Protein AF-A0A359GYE2-F1 (afdb_monomer)

pLDDT: mean 95.67, std 3.42, range [80.81, 98.56]

Mean predicted aligned error: 3.33 Å

Secondary structure (DSSP, 8-state):
--SBSSTT---TT-----GGGB--TTPPPP-----EEEEETTEEEEEE----GGGHHHHHHHHHHHHHTS---HHHHHHS----

Sequence (84 aa):
GDFNAVPGVTNEQGLIGTAPNLVAPEKRPLSSMTPTIVAQNGRPLLAAGSPGGKTIINTTMQVILNVIDHGFNIAEAIEAGRIH

Solvent-accessible surface area (backbone atoms only — not comparable to full-atom values): 5200 Å² total; per-residue (Å²): 122,67,34,29,85,45,78,78,45,65,52,93,90,67,50,52,10,56,76,93,34,46,80,56,87,94,59,79,60,62,73,47,80,49,81,41,76,46,65,56,95,93,36,84,73,48,79,47,60,58,81,61,61,83,44,11,48,49,51,36,49,49,37,50,44,26,40,69,77,66,64,35,54,75,67,56,25,66,72,48,88,84,75,128

Nearest PDB structures (foldseek):
  2dbu-assembly1_B  TM=9.182E-01  e=2.124E-09  Escherichia coli K-12
  2qmc-assembly1_B  TM=9.186E-01  e=3.450E-09  Helicobacter pylori
  3fnm-assembly2_D  TM=9.206E-01  e=1.120E-08  Helicobacter pylori
  7d9e-assembly1_B  TM=9.015E-01  e=3.109E-07  Pseudomonas nitroreducens
  7d9x-assembly2_D  TM=9.025E-01  e=3.332E-07  Pseudomonas nitroreducens

Foldseek 3Di:
DLAQPAAPDDDPVGRDRHPVRHDDPPDDGDFPWDFDFDDDPNHTDDTDFDDDTVCGNQLRVQLVCCCPVVVDDNVCSNPDDGDD

Radius of gyration: 16.42 Å; Cα contacts (8 Å, |Δi|>4): 111; chains: 1; bounding box: 37×26×42 Å

Structure (mmCIF, N/CA/C/O backbone):
data_AF-A0A359GYE2-F1
#
_entry.id   AF-A0A359GYE2-F1
#
loop_
_atom_site.group_PDB
_atom_site.id
_atom_site.type_symbol
_atom_site.label_atom_id
_atom_site.label_alt_id
_atom_site.label_comp_id
_atom_site.label_asym_id
_atom_site.label_entity_id
_atom_site.label_seq_id
_atom_site.pdbx_PDB_ins_code
_atom_site.Cartn_x
_atom_site.Cartn_y
_atom_site.Cartn_z
_atom_site.occupancy
_atom_site.B_iso_or_equiv
_atom_site.auth_seq_id
_atom_site.auth_comp_id
_atom_site.auth_asym_id
_atom_site.auth_atom_id
_atom_site.pdbx_PDB_model_num
ATOM 1 N N . GLY A 1 1 ? 13.074 3.149 -11.761 1.00 80.81 1 GLY A N 1
ATOM 2 C CA . GLY A 1 1 ? 11.793 3.824 -12.033 1.00 80.81 1 GLY A CA 1
ATOM 3 C C . GLY A 1 1 ? 10.704 2.782 -12.081 1.00 80.81 1 GLY A C 1
ATOM 4 O O . GLY A 1 1 ? 11.029 1.607 -12.172 1.00 80.81 1 GLY A O 1
ATOM 5 N N . ASP A 1 2 ? 9.449 3.206 -12.020 1.00 92.88 2 ASP A N 1
ATOM 6 C CA . ASP A 1 2 ? 8.315 2.288 -11.852 1.00 92.88 2 ASP A CA 1
ATOM 7 C C . ASP A 1 2 ? 7.914 1.558 -13.145 1.00 92.88 2 ASP A C 1
ATOM 9 O O . ASP A 1 2 ? 7.166 0.589 -13.097 1.00 92.88 2 ASP A O 1
ATOM 13 N N . PHE A 1 3 ? 8.442 1.971 -14.302 1.00 95.88 3 PHE A N 1
ATOM 14 C CA . PHE A 1 3 ? 8.360 1.187 -15.535 1.00 95.88 3 PHE A CA 1
ATOM 15 C C . PHE A 1 3 ? 9.249 -0.059 -15.483 1.00 95.88 3 PHE A C 1
ATOM 17 O O . PHE A 1 3 ? 10.330 -0.068 -14.893 1.00 95.88 3 PHE A O 1
ATOM 24 N N . ASN A 1 4 ? 8.824 -1.086 -16.206 1.00 94.50 4 ASN A N 1
ATOM 25 C CA . ASN A 1 4 ? 9.592 -2.293 -16.462 1.00 94.50 4 ASN A CA 1
ATOM 26 C C . ASN A 1 4 ? 10.846 -1.943 -17.282 1.00 94.50 4 ASN A C 1
ATOM 28 O O . ASN A 1 4 ? 10.745 -1.481 -18.419 1.00 94.50 4 ASN A O 1
ATOM 32 N N . ALA A 1 5 ? 12.026 -2.152 -16.693 1.00 86.25 5 ALA A N 1
ATOM 33 C CA . ALA A 1 5 ? 13.299 -1.721 -17.273 1.00 86.25 5 ALA A CA 1
ATOM 34 C C . ALA A 1 5 ? 13.779 -2.611 -18.430 1.00 86.25 5 ALA A C 1
ATOM 36 O O . ALA A 1 5 ? 14.406 -2.114 -19.361 1.00 86.25 5 ALA A O 1
ATOM 37 N N . VAL A 1 6 ? 13.489 -3.918 -18.373 1.00 90.69 6 VAL A N 1
ATOM 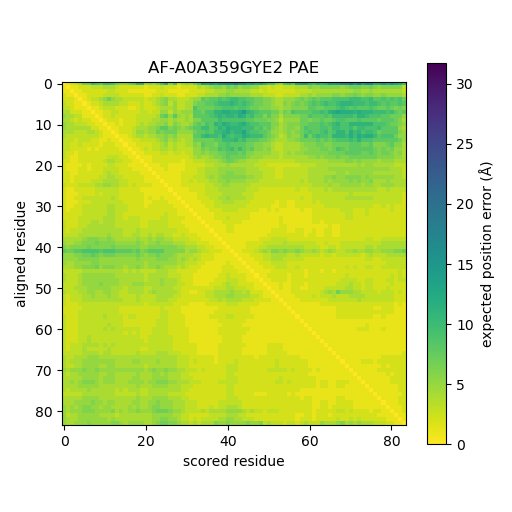38 C CA . VAL A 1 6 ? 13.964 -4.905 -19.353 1.00 90.69 6 VAL A CA 1
ATOM 39 C C . VAL A 1 6 ? 12.767 -5.665 -19.934 1.00 90.69 6 VAL A C 1
ATOM 41 O O . VAL A 1 6 ? 12.189 -6.504 -19.240 1.00 90.69 6 VAL A O 1
ATOM 44 N N . PRO A 1 7 ? 12.364 -5.387 -21.188 1.00 93.56 7 PRO A N 1
ATOM 45 C CA . PRO A 1 7 ? 11.280 -6.111 -21.842 1.00 93.56 7 PRO A CA 1
ATOM 46 C C . PRO A 1 7 ? 11.519 -7.625 -21.862 1.00 93.56 7 PRO A C 1
ATOM 48 O O . PRO A 1 7 ? 12.614 -8.087 -22.167 1.00 93.56 7 PRO A O 1
ATOM 51 N N . GLY A 1 8 ? 10.482 -8.400 -21.549 1.00 93.75 8 GLY A N 1
ATOM 52 C CA . GLY A 1 8 ? 10.501 -9.864 -21.604 1.00 93.75 8 GLY A CA 1
ATOM 53 C C . GLY A 1 8 ? 11.186 -10.569 -20.428 1.00 93.75 8 GLY A C 1
ATOM 54 O O . GLY A 1 8 ? 11.054 -11.784 -20.318 1.00 93.75 8 GLY A O 1
ATOM 55 N N . VAL A 1 9 ? 11.862 -9.851 -19.523 1.00 93.56 9 VAL A N 1
ATOM 56 C CA . VAL A 1 9 ? 12.522 -10.466 -18.359 1.00 93.56 9 VAL A CA 1
ATOM 57 C C . VAL A 1 9 ? 11.611 -10.423 -17.141 1.00 93.56 9 VAL A C 1
ATOM 59 O O . VAL A 1 9 ? 11.420 -9.372 -16.532 1.00 93.56 9 VAL A O 1
ATOM 62 N N . THR A 1 10 ? 11.099 -11.591 -16.761 1.00 93.50 10 THR A N 1
ATOM 63 C CA . THR A 1 10 ? 10.436 -11.810 -15.474 1.00 93.50 10 THR A CA 1
ATOM 64 C C . THR A 1 10 ? 11.142 -12.939 -14.735 1.00 93.50 10 THR A C 1
ATOM 66 O O . THR A 1 10 ? 11.359 -13.995 -15.324 1.00 93.50 10 THR A O 1
ATOM 69 N N . ASN A 1 11 ? 11.533 -12.723 -13.477 1.00 91.50 11 ASN A N 1
ATOM 70 C CA . ASN A 1 11 ? 12.317 -13.702 -12.717 1.00 91.50 11 ASN A CA 1
ATOM 71 C C . ASN A 1 11 ? 11.995 -13.711 -11.213 1.00 91.50 11 ASN A C 1
ATOM 73 O O . ASN A 1 11 ? 11.252 -12.869 -10.707 1.00 91.50 11 ASN A O 1
ATOM 77 N N . GLU A 1 12 ? 12.583 -14.672 -10.500 1.00 90.38 12 GLU A N 1
ATOM 78 C CA . GLU A 1 12 ? 12.379 -14.898 -9.062 1.00 90.38 12 GLU A CA 1
ATOM 79 C C . GLU A 1 12 ? 12.935 -13.770 -8.184 1.00 90.38 12 GLU A C 1
ATOM 81 O O . GLU A 1 12 ? 12.455 -13.550 -7.076 1.00 90.38 12 GLU A O 1
ATOM 86 N N . GLN A 1 13 ? 13.891 -12.986 -8.689 1.00 85.94 13 GLN A N 1
ATOM 87 C CA . GLN A 1 13 ? 14.385 -11.780 -8.017 1.00 85.94 13 GLN A CA 1
ATOM 88 C C . GLN A 1 13 ? 13.381 -10.612 -8.090 1.00 85.94 13 GLN A C 1
ATOM 90 O O . GLN A 1 13 ? 13.649 -9.517 -7.590 1.00 85.94 13 GLN A O 1
ATOM 95 N N . GLY A 1 14 ? 12.225 -10.819 -8.727 1.00 83.44 14 GLY A N 1
ATOM 96 C CA . GLY A 1 14 ? 11.147 -9.845 -8.824 1.00 83.44 14 GLY A CA 1
ATOM 97 C C . GLY A 1 14 ? 11.344 -8.816 -9.934 1.00 83.44 14 GLY A C 1
ATOM 98 O O . GLY A 1 14 ? 10.668 -7.784 -9.925 1.00 83.44 14 GLY A O 1
ATOM 99 N N . LEU A 1 15 ? 12.247 -9.043 -10.889 1.00 88.50 15 LEU A N 1
ATOM 100 C CA . LEU A 1 15 ? 12.298 -8.245 -12.115 1.00 88.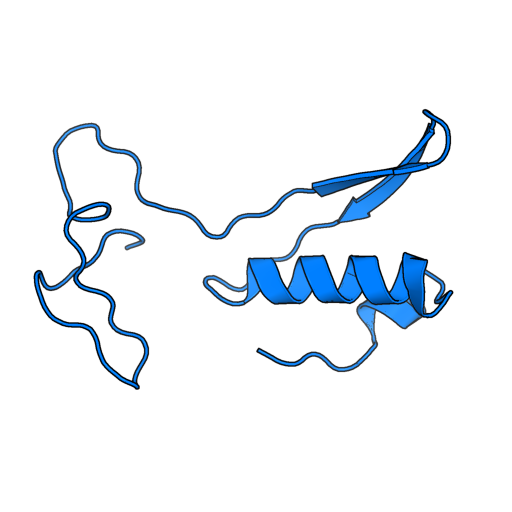50 15 LEU A CA 1
ATOM 101 C C . LEU A 1 15 ? 11.046 -8.562 -12.943 1.00 88.50 15 LEU A C 1
ATOM 103 O O . LEU A 1 15 ? 10.641 -9.718 -13.019 1.00 88.50 15 LEU A O 1
ATOM 107 N N . ILE A 1 16 ? 10.395 -7.538 -13.500 1.00 90.94 16 ILE A N 1
ATOM 108 C CA . ILE A 1 16 ? 9.165 -7.679 -14.290 1.00 90.94 16 ILE A CA 1
ATOM 109 C C . ILE A 1 16 ? 9.375 -6.953 -15.615 1.00 90.94 16 ILE A C 1
ATOM 111 O O . ILE A 1 16 ? 9.739 -5.777 -15.634 1.00 90.94 16 ILE A O 1
ATOM 115 N N . GLY A 1 17 ? 9.130 -7.663 -16.713 1.00 93.12 17 GLY A N 1
ATOM 116 C CA . GLY A 1 17 ? 9.408 -7.207 -18.076 1.00 93.12 17 GLY A CA 1
ATOM 117 C C . GLY A 1 17 ? 8.182 -7.183 -18.984 1.00 93.12 17 GLY A C 1
ATOM 118 O O . GLY A 1 17 ? 8.314 -7.163 -20.205 1.00 93.12 17 GLY A O 1
ATOM 119 N N . THR A 1 18 ? 6.976 -7.249 -18.422 1.00 94.19 18 THR A N 1
ATOM 120 C CA . 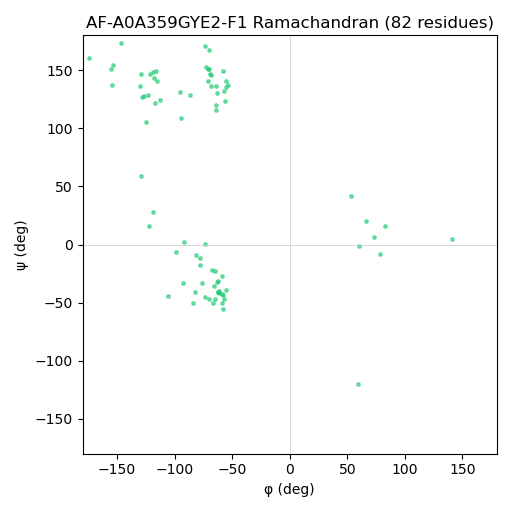THR A 1 18 ? 5.737 -7.388 -19.195 1.00 94.19 18 THR A CA 1
ATOM 121 C C . THR A 1 18 ? 5.404 -6.125 -19.998 1.00 94.19 18 THR A C 1
ATOM 123 O O . THR A 1 18 ? 5.663 -4.998 -19.568 1.00 94.19 18 THR A O 1
ATOM 126 N N . ALA A 1 19 ? 4.789 -6.309 -21.170 1.00 94.56 19 ALA A N 1
ATOM 127 C CA . ALA A 1 19 ? 4.446 -5.221 -22.090 1.00 94.56 19 ALA A CA 1
ATOM 128 C C . ALA A 1 19 ? 3.589 -4.080 -21.481 1.00 94.56 19 ALA A C 1
ATOM 130 O O . ALA A 1 19 ? 3.869 -2.914 -21.779 1.00 94.56 19 ALA A O 1
ATOM 131 N N . PRO A 1 20 ? 2.592 -4.342 -20.603 1.00 94.88 20 PRO A N 1
ATOM 132 C CA . PRO A 1 20 ? 1.699 -3.297 -20.096 1.00 94.88 20 PRO A CA 1
ATOM 133 C C . PRO A 1 20 ? 2.396 -2.147 -19.366 1.00 94.88 20 PRO A C 1
ATOM 135 O O . PRO A 1 20 ? 1.898 -1.026 -19.406 1.00 94.88 20 PRO A O 1
ATOM 138 N N . ASN A 1 21 ? 3.567 -2.375 -18.765 1.00 96.62 21 ASN A N 1
ATOM 139 C CA . ASN A 1 21 ? 4.292 -1.366 -17.990 1.00 96.62 21 ASN A CA 1
ATOM 140 C C . ASN A 1 21 ? 5.684 -1.043 -18.569 1.00 96.62 21 ASN A C 1
ATOM 142 O O . ASN A 1 21 ? 6.590 -0.657 -17.841 1.00 96.62 21 ASN A O 1
ATOM 146 N N . LEU A 1 22 ? 5.880 -1.187 -19.882 1.00 95.81 22 LEU A N 1
ATOM 147 C CA . LEU A 1 22 ? 7.059 -0.630 -20.562 1.00 95.81 22 LEU A CA 1
ATOM 148 C C . LEU A 1 22 ? 6.968 0.899 -20.679 1.00 95.81 22 LEU A C 1
ATOM 150 O O . LEU A 1 22 ? 5.860 1.447 -20.747 1.00 95.81 22 LEU A O 1
ATOM 154 N N . VAL A 1 23 ? 8.131 1.558 -20.735 1.00 94.94 23 VAL A N 1
ATOM 155 C CA . VAL A 1 23 ? 8.260 3.013 -20.910 1.00 94.94 23 VAL A CA 1
ATOM 156 C C . VAL A 1 23 ? 7.707 3.463 -22.266 1.00 94.94 23 VAL A C 1
ATOM 158 O O . VAL A 1 23 ? 7.953 2.829 -23.291 1.00 94.94 23 VAL A O 1
ATOM 161 N N . ALA A 1 24 ? 6.959 4.564 -22.270 1.00 95.31 24 ALA A N 1
ATOM 162 C CA . ALA A 1 24 ? 6.489 5.241 -23.475 1.00 95.31 24 ALA A CA 1
ATOM 163 C C . ALA A 1 24 ? 6.263 6.737 -23.175 1.00 95.31 24 ALA A C 1
ATOM 165 O O . ALA A 1 24 ? 6.017 7.075 -22.012 1.00 95.31 24 ALA A O 1
ATOM 166 N N . PRO A 1 25 ? 6.330 7.629 -24.183 1.00 97.31 25 PRO A N 1
ATOM 167 C CA . PRO A 1 25 ? 6.019 9.046 -24.003 1.00 97.31 25 PRO A CA 1
ATOM 168 C C . PRO A 1 25 ? 4.641 9.248 -23.367 1.00 97.31 25 PRO A C 1
ATOM 170 O O . PRO A 1 25 ? 3.696 8.542 -23.709 1.00 97.31 25 PRO A O 1
ATOM 173 N N . GLU A 1 26 ? 4.553 10.182 -22.415 1.00 97.44 26 GLU A N 1
ATOM 174 C CA . GLU A 1 26 ? 3.322 10.580 -21.700 1.00 97.44 26 GLU A CA 1
ATOM 175 C C . GLU A 1 26 ? 2.619 9.474 -20.892 1.00 97.44 26 GLU A C 1
ATOM 177 O O . GLU A 1 26 ? 1.624 9.722 -20.203 1.00 97.44 26 GLU A O 1
ATOM 182 N N . LYS A 1 27 ?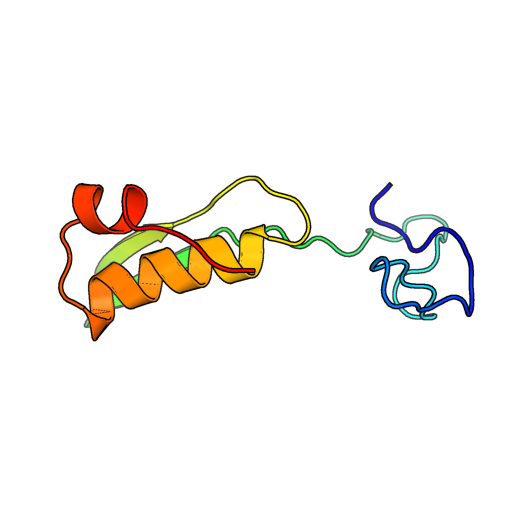 3.145 8.247 -20.912 1.00 97.12 27 LYS A N 1
ATOM 183 C CA . LYS A 1 27 ? 2.586 7.132 -20.160 1.00 97.12 27 LYS A CA 1
ATOM 184 C C . LYS A 1 27 ? 2.844 7.325 -18.668 1.00 97.12 27 LYS A C 1
ATOM 186 O O . LYS A 1 27 ? 3.925 7.735 -18.248 1.00 97.12 27 LYS A O 1
ATOM 191 N N . ARG A 1 28 ? 1.852 6.975 -17.848 1.00 97.50 28 ARG A N 1
ATOM 192 C CA . ARG A 1 28 ? 2.010 6.891 -16.392 1.00 97.50 28 ARG A CA 1
ATOM 193 C C . ARG A 1 28 ? 2.525 5.497 -16.022 1.00 97.50 28 ARG A C 1
ATOM 195 O O . ARG A 1 28 ? 1.936 4.519 -16.488 1.00 97.50 28 ARG A O 1
ATOM 202 N N . PRO A 1 29 ? 3.599 5.382 -15.229 1.00 96.75 29 PRO A N 1
ATOM 203 C CA . PRO A 1 29 ? 4.078 4.082 -14.791 1.00 96.75 29 PRO A CA 1
ATOM 204 C C . PRO A 1 29 ? 3.105 3.447 -13.794 1.00 96.75 29 PRO A C 1
ATOM 206 O O . PRO A 1 29 ? 2.396 4.146 -13.065 1.00 96.75 29 PRO A O 1
ATOM 209 N N . LEU A 1 30 ? 3.074 2.116 -13.766 1.00 96.38 30 LEU A N 1
ATOM 210 C CA . LEU A 1 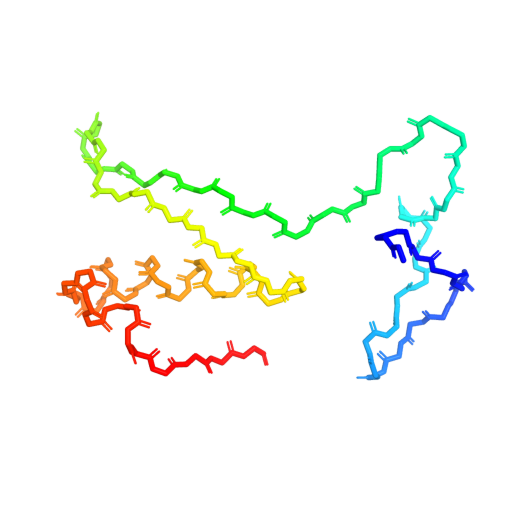30 ? 2.298 1.358 -12.791 1.00 96.38 30 LEU A CA 1
ATOM 211 C C . LEU A 1 30 ? 2.826 1.628 -11.380 1.00 96.38 30 LEU A C 1
ATOM 213 O O . LEU A 1 30 ? 4.015 1.473 -11.125 1.00 96.38 30 LEU A O 1
ATOM 217 N N . SER A 1 31 ? 1.929 1.959 -10.456 1.00 95.81 31 SER A N 1
ATOM 218 C CA . SER A 1 31 ? 2.265 2.160 -9.050 1.00 95.81 31 SER A CA 1
ATOM 219 C C . SER A 1 31 ? 1.578 1.124 -8.169 1.00 95.81 31 SER A C 1
ATOM 221 O O . SER A 1 31 ? 0.466 0.687 -8.458 1.00 95.81 31 SER A O 1
ATOM 223 N N . SER A 1 32 ? 2.230 0.770 -7.065 1.00 96.75 32 SER A N 1
ATOM 224 C CA . SER A 1 32 ? 1.648 -0.047 -5.994 1.00 96.75 32 SER A CA 1
ATOM 225 C C . SER A 1 32 ? 0.992 0.798 -4.892 1.00 96.75 32 SER A C 1
ATOM 227 O O . SER A 1 32 ? 0.517 0.246 -3.900 1.00 96.75 32 SER A O 1
ATOM 229 N N . MET A 1 33 ? 0.974 2.132 -5.025 1.00 98.19 33 MET A N 1
ATOM 230 C CA . MET A 1 33 ? 0.326 3.017 -4.054 1.00 98.19 33 MET A CA 1
ATOM 231 C C . MET A 1 33 ? -1.146 2.643 -3.869 1.00 98.19 33 MET A C 1
ATOM 233 O O . MET A 1 33 ? -1.915 2.631 -4.825 1.00 98.19 33 MET A O 1
ATOM 237 N N . THR A 1 34 ? -1.527 2.372 -2.619 1.00 98.19 34 THR A N 1
ATOM 238 C CA . THR A 1 34 ? -2.871 1.897 -2.258 1.00 98.19 34 THR A CA 1
ATOM 239 C C . THR A 1 34 ? -3.475 2.751 -1.128 1.00 98.19 34 THR A C 1
ATOM 241 O O . THR A 1 34 ? -3.747 2.239 -0.041 1.00 98.19 34 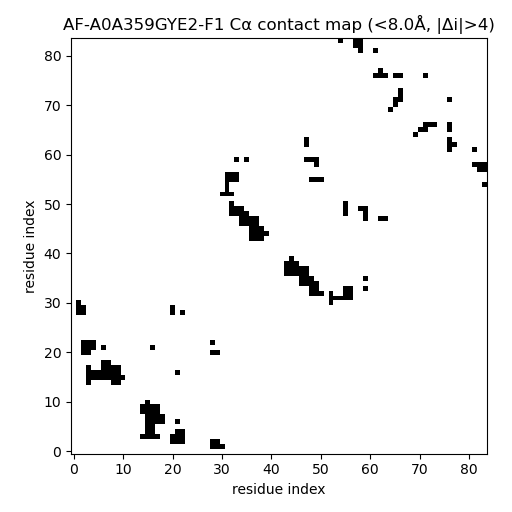THR A O 1
ATOM 244 N N . PRO A 1 35 ? -3.647 4.079 -1.310 1.00 98.12 35 PRO A N 1
ATOM 245 C CA . PRO A 1 35 ? -4.358 4.898 -0.329 1.00 98.12 35 PRO A CA 1
ATOM 246 C C . PRO A 1 35 ? -5.817 4.432 -0.247 1.00 98.12 35 PRO A C 1
ATOM 248 O O . PRO A 1 35 ? -6.530 4.443 -1.249 1.00 98.12 35 PRO A O 1
ATOM 251 N N . THR A 1 36 ? -6.256 3.995 0.932 1.00 98.31 36 THR A N 1
ATOM 252 C CA . THR A 1 36 ? -7.533 3.285 1.094 1.00 98.31 36 THR A CA 1
ATOM 253 C C . THR A 1 36 ? -8.363 3.887 2.216 1.00 98.31 36 THR A C 1
ATOM 255 O O . THR A 1 36 ? -7.848 4.155 3.298 1.00 98.31 36 THR A O 1
ATOM 258 N N . ILE A 1 37 ? -9.665 4.056 1.979 1.00 98.06 37 ILE A N 1
ATOM 259 C CA . ILE A 1 37 ? -10.649 4.396 3.011 1.00 98.06 37 ILE A CA 1
ATOM 260 C C . ILE A 1 37 ? -11.636 3.238 3.104 1.00 98.06 37 ILE A C 1
ATOM 262 O O . ILE A 1 37 ? -12.291 2.893 2.122 1.00 98.06 37 ILE A O 1
ATOM 266 N N . VAL A 1 38 ? -11.743 2.647 4.288 1.00 97.62 38 VAL A N 1
ATOM 267 C CA . VAL A 1 38 ? -12.711 1.600 4.607 1.00 97.62 38 VAL A CA 1
ATOM 268 C C . VAL A 1 38 ? -13.924 2.247 5.261 1.00 97.62 38 VAL A C 1
ATOM 270 O O . VAL A 1 38 ? -13.789 3.031 6.204 1.00 97.62 38 VAL A O 1
ATOM 273 N N . ALA A 1 39 ? -15.114 1.900 4.778 1.00 97.56 39 ALA A N 1
ATOM 274 C CA . ALA A 1 39 ? -16.383 2.316 5.358 1.00 97.56 39 ALA A CA 1
ATOM 275 C C . ALA A 1 39 ? -17.179 1.099 5.843 1.00 97.56 39 ALA A C 1
ATOM 277 O O . ALA A 1 39 ? -17.190 0.057 5.190 1.00 97.56 39 ALA A O 1
ATOM 278 N N . GLN A 1 40 ? -17.887 1.253 6.959 1.00 95.69 40 GLN A N 1
ATOM 279 C CA . GLN A 1 40 ? -18.807 0.257 7.500 1.00 95.69 40 GLN A CA 1
ATOM 280 C C . GLN A 1 40 ? -20.162 0.928 7.732 1.00 95.69 40 GLN A C 1
ATOM 282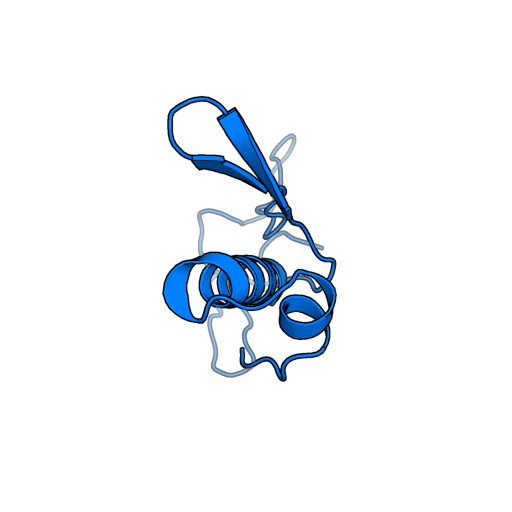 O O . GLN A 1 40 ? -20.242 1.995 8.340 1.00 95.69 40 GLN A O 1
ATOM 287 N N . ASN A 1 41 ? -21.238 0.333 7.208 1.00 96.81 41 ASN A N 1
ATOM 288 C CA . ASN A 1 41 ? -22.599 0.882 7.307 1.00 96.81 41 ASN A CA 1
ATOM 289 C C . ASN A 1 41 ? -22.706 2.342 6.819 1.00 96.81 41 ASN A C 1
ATOM 291 O O . ASN A 1 41 ? -23.344 3.186 7.447 1.00 96.81 41 ASN A O 1
ATOM 295 N N . GLY A 1 42 ? -22.028 2.654 5.708 1.00 96.00 42 GLY A N 1
ATOM 296 C CA . GLY A 1 42 ? -22.032 3.987 5.096 1.00 96.00 42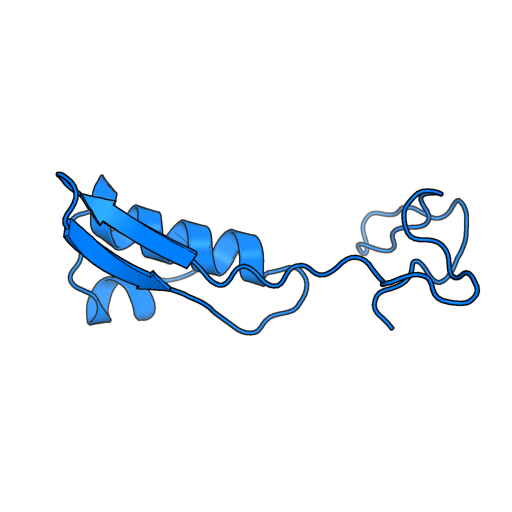 GLY A CA 1
ATOM 297 C C . GLY A 1 42 ? -21.235 5.054 5.854 1.00 96.00 42 GLY A C 1
ATOM 298 O O . GLY A 1 42 ? -21.277 6.219 5.465 1.00 96.00 42 GLY A O 1
ATOM 299 N N . ARG A 1 43 ? -20.505 4.690 6.917 1.00 97.62 43 ARG A N 1
ATOM 300 C CA . ARG A 1 43 ? -19.668 5.612 7.698 1.00 97.62 43 ARG A CA 1
ATOM 301 C C . ARG A 1 43 ? -18.189 5.234 7.579 1.00 97.62 43 ARG A C 1
ATOM 303 O O . ARG A 1 43 ? -17.887 4.041 7.595 1.00 97.62 43 ARG A O 1
ATOM 310 N N . PRO A 1 44 ? -17.265 6.206 7.473 1.00 96.69 44 PRO A N 1
ATOM 311 C CA . PRO A 1 44 ? -15.835 5.919 7.508 1.00 96.69 44 PRO A CA 1
ATOM 312 C C . PRO A 1 44 ? -15.453 5.194 8.801 1.00 96.69 44 PRO A C 1
ATOM 314 O O . PRO A 1 44 ? -15.839 5.622 9.887 1.00 96.69 44 PRO A O 1
ATOM 317 N N . LEU A 1 45 ? -14.696 4.110 8.662 1.00 96.38 45 LEU A N 1
ATOM 318 C CA . LEU A 1 45 ? -14.151 3.324 9.767 1.00 96.38 45 LEU A CA 1
ATOM 319 C C . LEU A 1 45 ? -12.646 3.577 9.929 1.00 96.38 45 LEU A C 1
ATOM 321 O O . LEU A 1 45 ? -12.161 3.746 11.042 1.00 96.38 45 LEU A O 1
ATOM 325 N N . LEU A 1 46 ? -11.909 3.593 8.813 1.00 96.44 46 LEU A N 1
ATOM 326 C CA . LEU A 1 46 ? -10.445 3.528 8.783 1.00 96.44 46 LEU A CA 1
ATOM 327 C C . LEU A 1 46 ? -9.917 4.175 7.497 1.00 96.44 46 LEU A C 1
ATOM 329 O O . LEU A 1 46 ? -10.438 3.912 6.416 1.00 96.44 46 LEU A O 1
ATOM 333 N N . ALA A 1 47 ? -8.853 4.972 7.603 1.00 97.81 47 ALA A N 1
ATOM 334 C CA . ALA A 1 47 ? -8.031 5.390 6.469 1.00 97.81 47 ALA A CA 1
ATOM 335 C C . ALA A 1 47 ? -6.638 4.757 6.597 1.00 97.81 47 ALA A C 1
ATOM 337 O O . ALA A 1 47 ? -5.981 4.914 7.624 1.00 97.81 47 ALA A O 1
ATOM 338 N N . ALA A 1 48 ? -6.205 4.030 5.569 1.00 96.94 48 ALA A N 1
ATOM 339 C CA . ALA A 1 48 ? -4.985 3.232 5.575 1.00 96.94 48 ALA A CA 1
ATOM 340 C C . ALA A 1 48 ? -4.102 3.536 4.361 1.00 96.94 48 ALA A C 1
ATOM 342 O O . ALA A 1 48 ? -4.574 3.796 3.253 1.00 96.94 48 ALA A O 1
ATOM 343 N N . GLY A 1 49 ? -2.794 3.447 4.569 1.00 96.44 49 GLY A N 1
ATOM 344 C CA . GLY A 1 49 ? -1.780 3.619 3.539 1.00 96.44 49 GLY A CA 1
ATOM 345 C C . GLY A 1 49 ? -0.398 3.322 4.108 1.00 96.44 49 GLY A C 1
ATOM 346 O O . GLY A 1 49 ? -0.206 3.323 5.324 1.00 96.44 49 GLY A O 1
ATOM 347 N N . SER A 1 50 ? 0.565 3.041 3.236 1.00 97.12 50 SER A N 1
ATOM 348 C CA . SER A 1 50 ? 1.945 2.780 3.642 1.00 97.12 50 SER A CA 1
ATOM 349 C C . SER A 1 50 ? 2.920 3.095 2.504 1.00 97.12 50 SER A C 1
ATOM 351 O O . SER A 1 50 ? 2.533 2.970 1.339 1.00 97.12 50 SER A O 1
ATOM 353 N N . PRO A 1 51 ? 4.174 3.491 2.792 1.00 96.19 51 PRO A N 1
ATOM 354 C CA . PRO A 1 51 ? 5.275 3.349 1.841 1.00 96.19 51 PRO A CA 1
ATOM 355 C C . PRO A 1 51 ? 5.716 1.872 1.730 1.00 96.19 51 PRO A C 1
ATOM 357 O O . PRO A 1 51 ? 5.288 1.033 2.514 1.00 96.19 51 PRO A O 1
ATOM 360 N N . GLY A 1 52 ? 6.589 1.537 0.768 1.00 95.00 52 GLY A N 1
ATOM 361 C CA . GLY A 1 52 ? 7.152 0.173 0.657 1.00 95.00 52 GLY A CA 1
ATOM 362 C C . GLY A 1 52 ? 7.326 -0.388 -0.759 1.00 95.00 52 GLY A C 1
ATOM 363 O O . GLY A 1 52 ? 7.699 -1.547 -0.931 1.00 95.00 52 GLY A O 1
ATOM 364 N N . GLY A 1 53 ? 7.053 0.401 -1.802 1.00 93.50 53 GLY A N 1
ATOM 365 C CA . GLY A 1 53 ? 7.098 -0.089 -3.181 1.00 93.50 53 GLY A CA 1
ATOM 366 C C . GLY A 1 53 ? 6.113 -1.243 -3.383 1.00 93.50 53 GLY A C 1
ATOM 367 O O . GLY A 1 53 ? 4.919 -1.090 -3.145 1.00 93.50 53 GLY A O 1
ATOM 368 N N . LYS A 1 54 ? 6.609 -2.420 -3.774 1.00 91.38 54 LYS A N 1
ATOM 369 C CA . LYS A 1 54 ? 5.767 -3.600 -4.042 1.00 91.38 54 LYS A CA 1
ATOM 370 C C . LYS A 1 54 ? 5.041 -4.128 -2.803 1.00 91.38 54 LYS A C 1
ATOM 372 O O . LYS A 1 54 ? 3.999 -4.763 -2.940 1.00 91.38 54 LYS A O 1
ATOM 377 N N . THR A 1 55 ? 5.543 -3.833 -1.603 1.00 96.12 5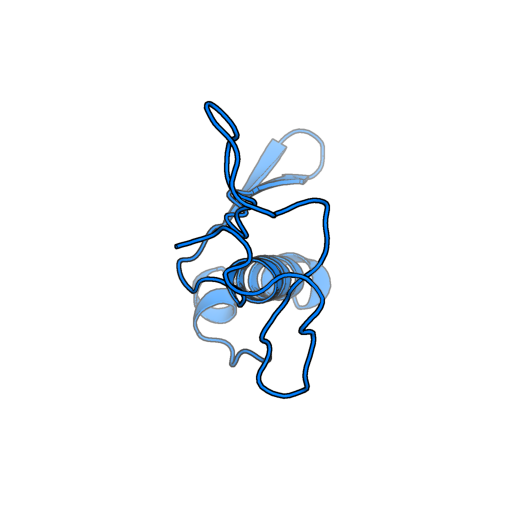5 THR A N 1
ATOM 378 C CA . THR A 1 55 ? 4.937 -4.308 -0.351 1.00 96.12 55 THR A CA 1
ATOM 379 C C . THR A 1 55 ? 3.751 -3.458 0.112 1.00 96.12 55 THR A C 1
ATOM 381 O O . THR A 1 55 ? 3.056 -3.867 1.043 1.00 96.12 55 THR A O 1
ATOM 384 N N . ILE A 1 56 ? 3.486 -2.301 -0.520 1.00 98.12 56 ILE A N 1
ATOM 385 C CA . ILE A 1 56 ? 2.411 -1.374 -0.114 1.00 98.12 56 ILE A CA 1
ATOM 386 C C . ILE A 1 56 ? 1.059 -2.084 -0.109 1.00 98.12 56 ILE A C 1
ATOM 388 O O . ILE A 1 56 ? 0.326 -1.993 0.871 1.00 98.12 56 ILE A O 1
ATOM 392 N N . ILE A 1 57 ? 0.769 -2.832 -1.176 1.00 98.12 57 ILE A N 1
ATOM 393 C CA . ILE A 1 57 ? -0.496 -3.552 -1.352 1.00 98.12 57 ILE A CA 1
ATOM 394 C C . ILE A 1 57 ? -0.711 -4.517 -0.177 1.00 98.12 57 ILE A C 1
ATOM 396 O O . ILE A 1 57 ? -1.705 -4.408 0.539 1.00 98.12 57 ILE A O 1
ATOM 400 N N . ASN A 1 58 ? 0.258 -5.405 0.079 1.00 98.06 58 ASN A N 1
ATOM 401 C CA . ASN A 1 58 ? 0.162 -6.402 1.150 1.00 98.06 58 ASN A CA 1
ATOM 402 C C . ASN A 1 58 ? 0.136 -5.749 2.536 1.00 98.06 58 ASN A C 1
ATOM 404 O O . ASN A 1 58 ? -0.556 -6.240 3.424 1.00 98.06 58 ASN A O 1
ATOM 408 N N . THR A 1 59 ? 0.875 -4.657 2.739 1.00 98.25 59 THR A N 1
ATOM 409 C CA . THR A 1 59 ? 0.914 -3.942 4.023 1.00 98.25 59 THR A CA 1
ATOM 410 C C . THR A 1 59 ? -0.433 -3.302 4.332 1.00 98.25 59 THR A C 1
ATOM 412 O O . THR A 1 59 ? -0.977 -3.509 5.414 1.00 98.25 59 THR A O 1
ATOM 415 N N . THR A 1 60 ? -1.002 -2.561 3.380 1.00 98.38 60 THR A N 1
ATOM 416 C CA . THR A 1 60 ? -2.324 -1.949 3.543 1.00 98.38 60 THR A CA 1
ATOM 417 C C . THR A 1 60 ? -3.404 -3.014 3.731 1.00 98.38 60 THR A C 1
ATOM 419 O O . THR A 1 60 ? -4.246 -2.860 4.612 1.00 98.38 60 THR A O 1
ATOM 422 N N . MET A 1 61 ? -3.341 -4.118 2.979 1.00 98.25 61 MET A N 1
ATOM 423 C CA . MET A 1 61 ? -4.245 -5.258 3.151 1.00 98.25 61 MET A CA 1
ATOM 424 C C . MET A 1 61 ? -4.164 -5.849 4.565 1.00 98.25 61 MET A C 1
ATOM 426 O O . MET A 1 61 ? -5.194 -5.994 5.213 1.00 98.25 61 MET A O 1
ATOM 430 N N . GLN A 1 62 ? -2.963 -6.147 5.071 1.00 98.56 62 GLN A N 1
ATOM 431 C CA . GLN A 1 62 ? -2.783 -6.724 6.410 1.00 98.56 62 GLN A CA 1
ATOM 432 C C . GLN A 1 62 ? -3.309 -5.804 7.516 1.00 98.56 62 GLN A C 1
ATOM 434 O O . GLN A 1 62 ? -3.977 -6.284 8.423 1.00 98.56 62 GLN A O 1
ATOM 439 N N . VAL A 1 63 ? -3.100 -4.484 7.420 1.00 98.44 63 VAL A N 1
ATOM 440 C CA . VAL A 1 63 ? -3.672 -3.527 8.388 1.00 98.44 63 VAL A CA 1
ATOM 441 C C . VAL A 1 63 ? -5.203 -3.572 8.376 1.00 98.44 63 VAL A C 1
ATOM 443 O O . VAL A 1 63 ? -5.823 -3.551 9.436 1.00 98.44 63 VAL A O 1
ATOM 446 N N . ILE A 1 64 ? -5.819 -3.667 7.194 1.00 98.31 64 ILE A N 1
ATOM 447 C CA . ILE A 1 64 ? -7.279 -3.770 7.065 1.00 98.31 64 ILE A CA 1
ATOM 448 C C . ILE A 1 64 ? -7.790 -5.082 7.679 1.00 98.31 64 ILE A C 1
ATOM 450 O O . ILE A 1 64 ? -8.733 -5.041 8.466 1.00 98.31 64 ILE A O 1
ATOM 454 N N . LEU A 1 65 ? -7.154 -6.220 7.378 1.00 98.25 65 LEU A N 1
ATOM 455 C CA . LEU A 1 65 ? -7.520 -7.527 7.945 1.00 98.25 65 LEU A CA 1
ATOM 456 C C . LEU A 1 65 ? -7.355 -7.547 9.470 1.00 98.25 65 LEU A C 1
ATOM 458 O O . LEU A 1 65 ? -8.233 -8.026 10.180 1.00 98.25 65 LEU A O 1
ATOM 462 N N . ASN A 1 66 ? -6.280 -6.954 9.991 1.00 98.50 66 ASN A N 1
ATOM 463 C CA . ASN A 1 66 ? -6.049 -6.855 11.430 1.00 98.50 66 ASN A CA 1
ATOM 464 C C . ASN A 1 66 ? -7.191 -6.120 12.145 1.00 98.50 66 ASN A C 1
ATOM 466 O O . ASN A 1 66 ? -7.654 -6.573 13.190 1.00 98.50 66 ASN A O 1
ATOM 470 N N . VAL A 1 67 ? -7.683 -5.021 11.569 1.00 98.12 67 VAL A N 1
ATOM 471 C CA . VAL A 1 67 ? -8.800 -4.263 12.152 1.00 98.12 67 VAL A CA 1
ATOM 472 C C . VAL A 1 67 ? -10.135 -4.997 11.986 1.00 98.12 67 VAL A C 1
ATOM 474 O O . VAL A 1 67 ? -10.913 -5.059 12.934 1.00 98.12 67 VAL A O 1
ATOM 477 N N . ILE A 1 68 ? -10.425 -5.537 10.797 1.00 97.25 68 ILE A N 1
ATOM 478 C CA . ILE A 1 68 ? -11.752 -6.089 10.476 1.00 97.25 68 ILE A CA 1
ATOM 479 C C . ILE A 1 68 ? -11.913 -7.531 10.965 1.00 97.25 68 ILE A C 1
ATOM 481 O O . ILE A 1 68 ? -12.900 -7.836 11.632 1.00 97.25 68 ILE A O 1
ATOM 485 N N . ASP A 1 69 ? -10.961 -8.405 10.643 1.00 97.81 69 ASP A N 1
ATOM 486 C CA . ASP A 1 69 ? -11.081 -9.850 10.867 1.00 97.81 69 ASP A CA 1
ATOM 487 C C . ASP A 1 69 ? -10.485 -10.278 12.210 1.00 97.81 69 ASP A C 1
ATOM 489 O O . ASP A 1 69 ? -10.982 -11.210 12.843 1.00 97.81 69 ASP A O 1
ATOM 493 N N . HIS A 1 70 ? -9.429 -9.599 12.669 1.00 97.81 70 HIS A N 1
ATOM 494 C CA . HIS A 1 70 ? -8.771 -9.909 13.945 1.00 97.81 70 HIS A CA 1
ATOM 495 C C . HIS A 1 70 ? -9.212 -8.998 15.097 1.00 97.81 70 HIS A C 1
ATOM 497 O O . HIS A 1 70 ? -8.863 -9.258 16.248 1.00 97.81 70 HIS A O 1
ATOM 503 N N . GLY A 1 71 ? -10.016 -7.968 14.808 1.00 97.31 71 GLY A N 1
ATOM 504 C CA . GLY A 1 71 ? -10.592 -7.075 15.814 1.00 97.31 71 GLY A CA 1
ATOM 505 C C . GLY A 1 71 ? -9.564 -6.219 16.555 1.00 97.31 71 GLY A C 1
ATOM 506 O O . GLY A 1 71 ? -9.849 -5.743 17.653 1.00 97.31 71 GLY A O 1
ATOM 507 N N . PHE A 1 72 ? -8.371 -6.039 15.985 1.00 98.50 72 PHE A N 1
ATOM 508 C CA . PHE A 1 72 ? -7.312 -5.241 16.592 1.00 98.50 72 PHE A CA 1
ATOM 509 C C . PHE A 1 72 ? -7.690 -3.764 16.612 1.00 98.50 72 PHE A C 1
ATOM 511 O O . PHE A 1 72 ? -8.298 -3.233 15.675 1.00 98.50 72 PHE A O 1
ATOM 518 N N . ASN A 1 73 ? -7.253 -3.065 17.658 1.00 97.44 73 ASN A N 1
ATOM 519 C CA . ASN A 1 73 ? -7.225 -1.611 17.610 1.00 97.44 73 ASN A CA 1
ATOM 520 C C . ASN A 1 73 ? -6.133 -1.130 16.633 1.00 97.44 73 ASN A C 1
ATOM 522 O O . ASN A 1 73 ? -5.272 -1.892 16.192 1.00 97.44 73 ASN A O 1
ATOM 526 N N . ILE A 1 74 ? -6.152 0.157 16.278 1.00 96.88 74 ILE A N 1
ATOM 527 C CA . ILE A 1 74 ? -5.254 0.664 15.232 1.00 96.88 74 ILE A CA 1
ATOM 528 C C . ILE A 1 74 ? -3.765 0.543 15.591 1.00 96.88 74 ILE A C 1
ATOM 530 O O . ILE A 1 74 ? -2.954 0.320 14.699 1.00 96.88 74 ILE A O 1
ATOM 534 N N . ALA A 1 75 ? -3.388 0.652 16.869 1.00 97.88 75 ALA A N 1
ATOM 535 C CA . ALA A 1 75 ? -1.993 0.506 17.280 1.00 97.88 75 ALA A CA 1
ATOM 536 C C . ALA A 1 75 ? -1.538 -0.954 17.140 1.00 97.88 75 ALA A C 1
ATOM 538 O O . ALA A 1 75 ? -0.511 -1.221 16.522 1.00 97.88 75 ALA A O 1
ATOM 539 N N . GLU A 1 76 ? -2.349 -1.901 17.617 1.00 98.38 76 GLU A N 1
ATOM 540 C CA . GLU A 1 76 ? -2.105 -3.342 17.457 1.00 98.38 76 GLU A CA 1
ATOM 541 C C . GLU A 1 76 ? -2.004 -3.740 15.979 1.00 98.38 76 GLU A C 1
ATOM 543 O O . GLU A 1 76 ? -1.087 -4.460 15.587 1.00 98.38 76 GLU A O 1
ATOM 548 N N . ALA A 1 77 ? -2.900 -3.224 15.133 1.00 98.19 77 ALA A N 1
ATOM 549 C CA . ALA A 1 77 ? -2.906 -3.508 13.701 1.00 98.19 77 ALA A CA 1
ATOM 550 C C . ALA A 1 77 ? -1.636 -3.031 12.979 1.00 98.19 77 ALA A C 1
ATOM 552 O O . ALA A 1 77 ? -1.230 -3.654 11.994 1.00 98.19 77 ALA A O 1
ATOM 553 N N . ILE A 1 78 ? -1.026 -1.939 13.450 1.00 97.56 78 ILE A N 1
ATOM 554 C CA . ILE A 1 78 ? 0.196 -1.361 12.879 1.00 97.56 78 ILE A CA 1
ATOM 555 C C . ILE A 1 78 ? 1.452 -2.083 13.374 1.00 97.56 78 ILE A C 1
ATOM 557 O O . ILE A 1 78 ? 2.346 -2.318 12.553 1.00 97.56 78 ILE A O 1
ATOM 561 N N . GLU A 1 79 ? 1.500 -2.427 14.664 1.00 97.88 79 GLU A N 1
ATOM 562 C CA . GLU A 1 79 ? 2.629 -3.100 15.329 1.00 97.88 79 GLU A CA 1
ATOM 563 C C . GLU A 1 79 ? 2.689 -4.609 15.051 1.00 97.88 79 GLU A C 1
ATOM 565 O O . GLU A 1 79 ? 3.732 -5.239 15.234 1.00 97.88 79 GLU A O 1
ATOM 570 N N . ALA A 1 80 ? 1.590 -5.206 14.586 1.00 97.81 80 ALA A N 1
ATOM 571 C CA . ALA A 1 80 ? 1.579 -6.596 14.156 1.00 97.81 80 ALA A CA 1
ATOM 572 C C . ALA A 1 80 ? 2.646 -6.862 13.076 1.00 97.81 80 ALA A C 1
ATOM 574 O O . ALA A 1 80 ? 2.860 -6.065 12.154 1.00 97.81 80 ALA A O 1
ATOM 575 N N . GLY A 1 81 ? 3.300 -8.023 13.175 1.00 96.88 81 GLY A N 1
ATOM 576 C CA . GLY A 1 81 ? 4.261 -8.482 12.174 1.00 96.88 81 GLY A CA 1
ATOM 577 C C . GLY A 1 81 ? 3.631 -8.584 10.781 1.00 96.88 81 GLY A C 1
ATOM 578 O O . GLY A 1 81 ? 2.441 -8.863 10.648 1.00 96.88 81 GLY A O 1
ATOM 579 N N . ARG A 1 82 ? 4.435 -8.359 9.735 1.00 97.19 82 ARG A N 1
ATOM 580 C CA . ARG A 1 82 ? 3.976 -8.339 8.337 1.00 97.19 82 ARG A CA 1
ATOM 581 C C . ARG A 1 82 ? 4.706 -9.371 7.494 1.00 97.19 82 ARG A C 1
ATOM 583 O O . ARG A 1 82 ? 5.901 -9.594 7.681 1.00 97.19 82 ARG A O 1
ATOM 590 N N . ILE A 1 83 ? 3.995 -9.921 6.518 1.00 96.62 83 ILE A N 1
ATOM 591 C CA . ILE A 1 83 ? 4.530 -10.817 5.487 1.00 96.62 83 ILE A CA 1
ATOM 592 C C . ILE A 1 83 ? 4.338 -10.214 4.087 1.00 96.62 83 ILE A C 1
ATOM 594 O O . ILE A 1 83 ? 3.387 -9.460 3.851 1.00 96.62 83 ILE A O 1
ATOM 598 N N . HIS A 1 84 ? 5.253 -10.514 3.162 1.00 92.88 84 HIS A N 1
ATOM 599 C CA . HIS A 1 84 ? 5.169 -10.114 1.754 1.00 92.88 84 HIS A CA 1
ATOM 600 C C . HIS A 1 84 ? 5.560 -11.263 0.838 1.00 92.88 84 HIS A C 1
ATOM 602 O O . HIS A 1 84 ? 6.611 -11.883 1.113 1.00 92.88 84 HIS A O 1
#